Protein AF-T1CFJ2-F1 (afdb_monomer_lite)

Secondary structure (DSSP, 8-state):
------------------------------HHHHHHHHHHHHTT--SGGG-SHHHHHHHHHHHHHHT-

pLDDT: mean 70.88, std 16.15, range [39.0, 90.75]

Radius of gyration: 28.09 Å; chains: 1; bounding box: 34×63×72 Å

Foldseek 3Di:
DDDDDDDPPPPPPPPDDPPDDPPPCPPPDDPVNLVVQLVVCVVVDPDPVCNDSVSSVVVVVVVVVVVD

Structure (mmCIF, N/CA/C/O backbone):
data_AF-T1CFJ2-F1
#
_entry.id   AF-T1CFJ2-F1
#
loop_
_atom_site.group_PDB
_atom_site.id
_atom_site.type_symbol
_atom_site.label_atom_id
_atom_site.label_alt_id
_atom_site.label_comp_id
_atom_site.label_asym_id
_atom_site.label_entity_id
_atom_site.label_seq_id
_atom_site.pdbx_PDB_ins_code
_atom_site.Cartn_x
_atom_site.Cartn_y
_atom_site.Cartn_z
_atom_site.occupancy
_atom_site.B_iso_or_equiv
_atom_site.auth_seq_id
_atom_site.auth_comp_id
_atom_site.auth_asym_id
_atom_site.auth_atom_id
_atom_site.pdbx_PDB_model_num
ATOM 1 N N . MET A 1 1 ? 20.750 -54.556 -61.233 1.00 44.75 1 MET A N 1
ATOM 2 C CA . MET A 1 1 ? 20.502 -54.724 -59.789 1.00 44.75 1 MET A CA 1
ATOM 3 C C . MET A 1 1 ? 21.647 -54.057 -59.069 1.00 44.75 1 MET A C 1
ATOM 5 O O . MET A 1 1 ? 22.748 -54.576 -59.125 1.00 44.75 1 MET A O 1
ATOM 9 N N . GLU A 1 2 ? 21.402 -52.906 -58.460 1.00 39.00 2 GLU A N 1
ATOM 10 C CA . GLU A 1 2 ? 22.332 -52.311 -57.504 1.00 39.00 2 GLU A CA 1
ATOM 11 C C . GLU A 1 2 ? 21.476 -51.503 -56.526 1.00 39.00 2 GLU A C 1
ATOM 13 O O . GLU A 1 2 ? 21.041 -50.392 -56.809 1.00 39.00 2 GLU A O 1
ATOM 18 N N . VAL A 1 3 ? 21.088 -52.155 -55.430 1.00 49.59 3 VAL A N 1
ATOM 19 C CA . VAL A 1 3 ? 20.369 -51.526 -54.319 1.00 49.59 3 VAL A CA 1
ATOM 20 C C . VAL A 1 3 ? 21.440 -51.087 -53.332 1.00 49.59 3 VAL A C 1
ATOM 22 O O . VAL A 1 3 ? 21.845 -51.851 -52.459 1.00 49.59 3 VAL A O 1
ATOM 25 N N . THR A 1 4 ? 21.951 -49.872 -53.505 1.00 47.47 4 THR A N 1
ATOM 26 C CA . THR A 1 4 ? 22.888 -49.253 -52.565 1.00 47.47 4 THR A CA 1
ATOM 27 C C . THR A 1 4 ? 22.113 -48.537 -51.464 1.00 47.47 4 THR A C 1
ATOM 29 O O . THR A 1 4 ? 21.684 -47.394 -51.568 1.00 47.47 4 THR A O 1
ATOM 32 N N . THR A 1 5 ? 21.907 -49.296 -50.392 1.00 49.22 5 THR A N 1
ATOM 33 C CA . THR A 1 5 ? 22.175 -48.887 -49.010 1.00 49.22 5 THR A CA 1
ATOM 34 C C . THR A 1 5 ? 21.734 -47.476 -48.613 1.00 49.22 5 THR A C 1
ATOM 36 O O . THR A 1 5 ? 22.484 -46.502 -48.611 1.00 49.22 5 THR A O 1
ATOM 39 N N . MET A 1 6 ? 20.492 -47.445 -48.145 1.00 49.75 6 MET A N 1
ATOM 40 C CA . MET A 1 6 ? 19.934 -46.541 -47.146 1.00 49.75 6 MET A CA 1
ATOM 41 C C . MET A 1 6 ? 20.959 -46.131 -46.065 1.00 49.75 6 MET A C 1
ATOM 43 O O . MET A 1 6 ? 21.263 -46.895 -45.155 1.00 49.75 6 MET A O 1
ATOM 47 N N . ASN A 1 7 ? 21.456 -44.894 -46.132 1.00 57.72 7 ASN A N 1
ATOM 48 C CA . ASN A 1 7 ? 22.115 -44.209 -45.015 1.00 57.72 7 ASN A CA 1
ATOM 49 C C . ASN A 1 7 ? 21.824 -42.707 -45.087 1.00 57.72 7 ASN A C 1
ATOM 51 O O . ASN A 1 7 ? 22.700 -41.883 -45.345 1.00 57.72 7 ASN A O 1
ATOM 55 N N . LYS A 1 8 ? 20.563 -42.334 -44.872 1.00 48.78 8 LYS A N 1
ATOM 56 C CA . LYS A 1 8 ? 20.219 -40.950 -44.558 1.00 48.78 8 LYS A CA 1
ATOM 57 C C . LYS A 1 8 ? 19.939 -40.911 -43.068 1.00 48.78 8 LYS A C 1
ATOM 59 O O . LYS A 1 8 ? 18.834 -41.203 -42.629 1.00 48.78 8 LYS A O 1
ATOM 64 N N . ARG A 1 9 ? 21.002 -40.644 -42.304 1.00 56.53 9 ARG A N 1
ATOM 65 C CA . ARG A 1 9 ? 20.951 -40.329 -40.875 1.00 56.53 9 ARG A CA 1
ATOM 66 C C . ARG A 1 9 ? 19.840 -39.303 -40.676 1.00 56.53 9 ARG A C 1
ATOM 68 O O . ARG A 1 9 ? 19.993 -38.144 -41.056 1.00 56.53 9 ARG A O 1
ATOM 75 N N . VAL A 1 10 ? 18.705 -39.767 -40.165 1.00 54.62 10 VAL A N 1
ATOM 76 C CA . VAL A 1 10 ? 17.600 -38.920 -39.737 1.00 54.62 10 VAL A CA 1
ATOM 77 C C . VAL A 1 10 ? 18.158 -38.113 -38.577 1.00 54.62 10 VAL A C 1
ATOM 79 O O . VAL A 1 10 ? 18.287 -38.610 -37.461 1.00 54.62 10 VAL A O 1
ATOM 82 N N . LEU A 1 11 ? 18.592 -36.890 -38.874 1.00 55.47 11 LEU A N 1
ATOM 83 C CA . LEU A 1 11 ? 18.870 -35.891 -37.859 1.00 55.47 11 LEU A CA 1
ATOM 84 C C . LEU A 1 11 ? 17.505 -35.555 -37.259 1.00 55.47 11 LEU A C 1
ATOM 86 O O . LEU A 1 11 ? 16.751 -34.766 -37.818 1.00 55.47 11 LEU A O 1
ATOM 90 N N . ILE A 1 12 ? 17.144 -36.254 -36.188 1.00 61.62 12 ILE A N 1
ATOM 91 C CA . ILE A 1 12 ? 16.001 -35.914 -35.349 1.00 61.62 12 ILE A CA 1
ATOM 92 C C . ILE A 1 12 ? 16.392 -34.593 -34.682 1.00 61.62 12 ILE A C 1
ATOM 94 O O . ILE A 1 12 ? 17.330 -34.605 -33.877 1.00 61.62 12 ILE A O 1
ATOM 98 N N . PRO A 1 13 ? 15.764 -33.443 -34.995 1.00 53.03 13 PRO A N 1
ATOM 99 C CA . PRO A 1 13 ? 15.956 -32.283 -34.153 1.00 53.03 13 PRO A CA 1
ATOM 100 C C . PRO A 1 13 ? 15.294 -32.617 -32.817 1.00 53.03 13 PRO A C 1
ATOM 102 O O . PRO A 1 13 ? 14.071 -32.669 -32.690 1.00 53.03 13 PRO A O 1
ATOM 105 N N . LEU A 1 14 ? 16.133 -32.901 -31.825 1.00 60.28 14 LEU A N 1
ATOM 106 C CA . LEU A 1 14 ? 15.770 -32.949 -30.420 1.00 60.28 14 LEU A CA 1
ATOM 107 C C . LEU A 1 14 ? 15.452 -31.508 -29.996 1.00 60.28 14 LEU A C 1
ATOM 109 O O . LEU A 1 14 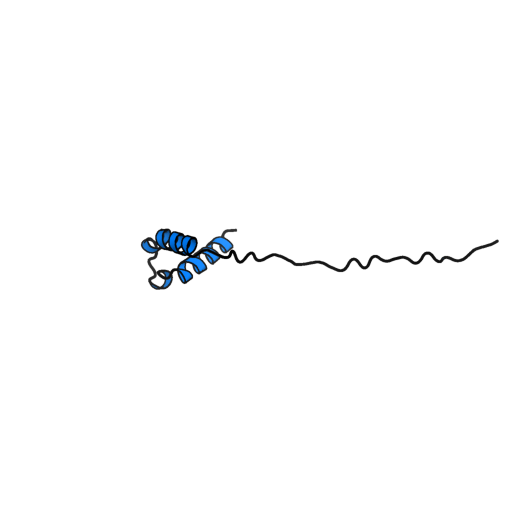? 16.256 -30.839 -29.350 1.00 60.28 14 LEU A O 1
ATOM 113 N N . SER A 1 15 ? 14.312 -30.983 -30.443 1.00 59.84 15 SER A N 1
ATOM 114 C CA . SER A 1 15 ? 13.813 -29.688 -29.999 1.00 59.84 15 SER A CA 1
ATOM 115 C C . SER A 1 15 ? 13.269 -29.873 -28.590 1.00 59.84 15 SER A C 1
ATOM 117 O O . SER A 1 15 ? 12.095 -30.167 -28.374 1.00 59.84 15 SER A O 1
ATOM 119 N N . LEU A 1 16 ? 14.208 -29.785 -27.647 1.00 60.12 16 LEU A N 1
ATOM 120 C CA . LEU A 1 16 ? 14.002 -29.712 -26.213 1.00 60.12 16 LEU A CA 1
ATOM 121 C C . LEU A 1 16 ? 12.841 -28.771 -25.888 1.00 60.12 16 LEU A C 1
ATOM 123 O O . LEU A 1 16 ? 12.779 -27.634 -26.355 1.00 60.12 16 LEU A O 1
ATOM 127 N N . ALA A 1 17 ? 11.957 -29.276 -25.037 1.00 59.84 17 ALA A N 1
ATOM 128 C CA . ALA A 1 17 ? 10.943 -28.518 -24.338 1.00 59.84 17 ALA A CA 1
ATOM 129 C C . ALA A 1 17 ? 11.527 -27.225 -23.743 1.00 59.84 17 ALA A C 1
ATOM 131 O O . ALA A 1 17 ? 12.464 -27.260 -22.950 1.00 59.84 17 ALA A O 1
ATOM 132 N N . GLY A 1 18 ? 10.926 -26.093 -24.097 1.00 51.75 18 GLY A N 1
ATOM 133 C CA . GLY A 1 18 ? 11.122 -24.807 -23.433 1.00 51.75 18 GLY A CA 1
ATOM 134 C C . GLY A 1 18 ? 9.784 -24.285 -22.928 1.00 51.75 18 GLY A C 1
ATOM 135 O O . GLY A 1 18 ? 9.321 -23.240 -23.369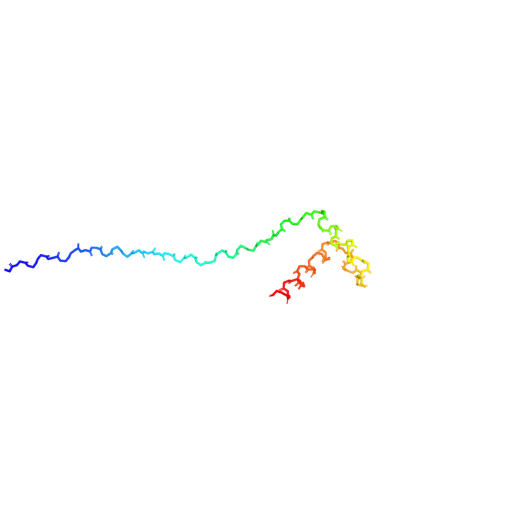 1.00 51.75 18 GLY A O 1
ATOM 136 N N . VAL A 1 19 ? 9.109 -25.057 -22.075 1.00 60.53 19 VAL A N 1
ATOM 137 C CA . VAL A 1 19 ? 7.915 -24.596 -21.360 1.00 60.53 19 VAL A CA 1
ATOM 138 C C . VAL A 1 19 ? 8.363 -23.919 -20.062 1.00 60.53 19 VAL A C 1
ATOM 140 O O . VAL A 1 19 ? 9.185 -24.455 -19.326 1.00 60.53 19 VAL A O 1
ATOM 143 N N . MET A 1 20 ? 7.752 -22.761 -19.806 1.00 52.84 20 MET A N 1
ATOM 144 C CA . MET A 1 20 ? 7.817 -21.896 -18.622 1.00 52.84 20 MET A CA 1
ATOM 145 C C . MET A 1 20 ? 9.025 -20.966 -18.488 1.00 52.84 20 MET A C 1
ATOM 147 O O . MET A 1 20 ? 9.969 -21.247 -17.761 1.00 52.84 20 MET A O 1
ATOM 151 N N . LEU A 1 21 ? 8.863 -19.742 -18.989 1.00 49.22 21 LEU A N 1
ATOM 152 C CA . LEU A 1 21 ? 9.186 -18.576 -18.167 1.00 49.22 21 LEU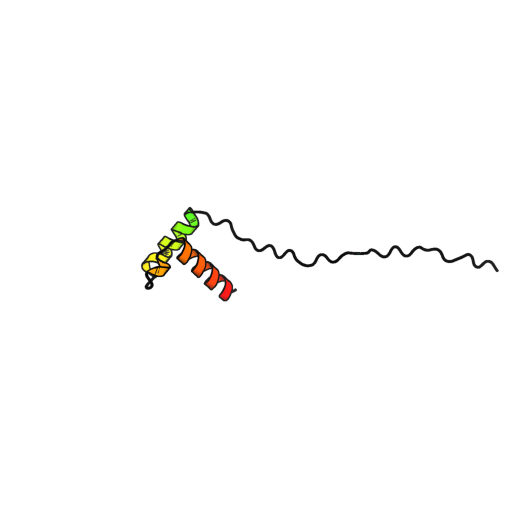 A CA 1
ATOM 153 C C . LEU A 1 21 ? 7.977 -17.628 -18.185 1.00 49.22 21 LEU A C 1
ATOM 155 O O . LEU A 1 21 ? 7.930 -16.646 -18.920 1.00 49.22 21 LEU A O 1
ATOM 159 N N . VAL A 1 22 ? 6.950 -17.947 -17.385 1.00 58.72 22 VAL A N 1
ATOM 160 C CA . VAL A 1 22 ? 6.021 -16.906 -16.926 1.00 58.72 22 VAL A CA 1
ATOM 161 C C . VAL A 1 22 ? 6.850 -16.024 -16.009 1.00 58.72 22 VAL A C 1
ATOM 163 O O . VAL A 1 22 ? 7.084 -16.353 -14.847 1.00 58.72 22 VAL A O 1
ATOM 166 N N . SER A 1 23 ? 7.369 -14.938 -16.570 1.00 47.41 23 SER A N 1
ATOM 167 C CA . SER A 1 23 ? 8.010 -13.876 -15.815 1.00 47.41 23 SER A CA 1
ATOM 168 C C . SER A 1 23 ? 6.977 -13.321 -14.843 1.00 47.41 23 SER A C 1
ATOM 170 O O . SER A 1 23 ? 6.148 -12.489 -15.204 1.00 47.41 23 SER A O 1
ATOM 172 N N . ALA A 1 24 ? 6.994 -13.804 -13.602 1.00 52.97 24 ALA A N 1
ATOM 173 C CA . ALA A 1 24 ? 6.350 -13.114 -12.504 1.00 52.97 24 ALA A CA 1
ATOM 174 C C . ALA A 1 24 ? 7.115 -11.800 -12.331 1.00 52.97 24 ALA A C 1
ATOM 176 O O . ALA A 1 24 ? 8.132 -11.745 -11.643 1.00 52.97 24 ALA A O 1
ATOM 177 N N . THR A 1 25 ? 6.663 -10.750 -13.014 1.00 53.84 25 THR A N 1
ATOM 178 C CA . THR A 1 25 ? 7.131 -9.389 -12.790 1.00 53.84 25 THR A CA 1
ATOM 179 C C . THR A 1 25 ? 6.716 -9.007 -11.375 1.00 53.84 25 THR A C 1
ATOM 181 O O . THR A 1 25 ? 5.637 -8.466 -11.130 1.00 53.84 25 THR A O 1
ATOM 184 N N . ALA A 1 26 ? 7.559 -9.341 -10.401 1.00 54.91 26 ALA A N 1
ATOM 185 C CA . ALA A 1 26 ? 7.591 -8.638 -9.138 1.00 54.91 26 ALA A CA 1
ATOM 186 C C . ALA A 1 26 ? 8.074 -7.228 -9.483 1.00 54.91 26 ALA A C 1
ATOM 188 O O . ALA A 1 26 ? 9.273 -6.970 -9.534 1.00 54.91 26 ALA A O 1
ATOM 189 N N . PHE A 1 27 ? 7.133 -6.358 -9.858 1.00 58.28 27 PHE A N 1
ATOM 190 C CA . PHE A 1 27 ? 7.409 -4.952 -10.103 1.00 58.28 27 PHE A CA 1
ATOM 191 C C . PHE A 1 27 ? 8.174 -4.425 -8.892 1.00 58.28 27 PHE A C 1
ATOM 193 O O . PHE A 1 27 ? 7.680 -4.506 -7.763 1.00 58.28 27 PHE A O 1
ATOM 200 N N . ALA A 1 28 ? 9.403 -3.965 -9.120 1.00 64.12 28 ALA A N 1
ATOM 201 C CA . ALA A 1 28 ? 10.158 -3.244 -8.115 1.00 64.12 28 ALA A CA 1
ATOM 202 C C . ALA A 1 28 ? 9.401 -1.937 -7.865 1.00 64.12 28 ALA A C 1
ATOM 204 O O . ALA A 1 28 ? 9.545 -0.980 -8.619 1.00 64.12 28 ALA A O 1
ATOM 205 N N . VAL A 1 29 ? 8.506 -1.953 -6.877 1.00 74.62 29 VAL A N 1
ATOM 206 C CA . VAL A 1 29 ? 7.700 -0.787 -6.538 1.00 74.62 29 VAL A CA 1
ATOM 207 C C . VAL A 1 29 ? 8.603 0.232 -5.856 1.00 74.62 29 VAL A C 1
ATOM 209 O O . VAL A 1 29 ? 9.396 -0.109 -4.972 1.00 74.62 29 VAL A O 1
ATOM 212 N N . THR A 1 30 ? 8.507 1.479 -6.284 1.00 87.12 30 THR A N 1
ATOM 213 C CA . THR A 1 30 ? 9.246 2.579 -5.674 1.00 87.12 30 THR A CA 1
ATOM 214 C C . THR A 1 30 ? 8.604 2.986 -4.349 1.00 87.12 30 THR A C 1
ATOM 216 O O . THR A 1 30 ? 7.402 2.812 -4.127 1.00 87.12 30 THR A O 1
ATOM 219 N N . ASP A 1 31 ? 9.399 3.578 -3.456 1.00 86.94 31 ASP A N 1
ATOM 220 C CA . ASP A 1 31 ? 8.887 4.118 -2.191 1.00 86.94 31 ASP A CA 1
ATOM 221 C C . ASP A 1 31 ? 7.825 5.211 -2.427 1.00 86.94 31 ASP A C 1
ATOM 223 O O . ASP A 1 31 ? 6.816 5.278 -1.726 1.00 86.94 31 ASP A O 1
ATOM 227 N N . ALA A 1 32 ? 7.988 6.002 -3.494 1.00 87.69 32 ALA A N 1
ATOM 228 C CA . ALA A 1 32 ? 7.024 7.021 -3.900 1.00 87.69 32 ALA A CA 1
ATOM 229 C C . ALA A 1 32 ? 5.654 6.421 -4.269 1.00 87.69 32 ALA A C 1
ATOM 231 O O . ALA A 1 32 ? 4.617 6.943 -3.857 1.00 87.69 32 ALA A O 1
ATOM 232 N N . GLU A 1 33 ? 5.631 5.307 -5.001 1.00 87.56 33 GLU A N 1
ATOM 233 C CA . GLU A 1 33 ? 4.395 4.598 -5.357 1.00 87.56 33 GLU A CA 1
ATOM 234 C C . GLU A 1 33 ? 3.726 3.965 -4.129 1.00 87.56 33 GLU A C 1
ATOM 236 O O . GLU A 1 33 ? 2.503 4.043 -3.977 1.00 87.56 33 GLU A O 1
ATOM 241 N N . LEU A 1 34 ? 4.522 3.402 -3.212 1.00 88.94 34 LEU A N 1
ATOM 242 C CA . LEU A 1 34 ? 4.052 2.906 -1.914 1.00 88.94 34 LEU A CA 1
ATOM 243 C C . LEU A 1 34 ? 3.369 4.018 -1.108 1.00 88.94 34 LEU A C 1
ATOM 245 O O . LEU A 1 34 ? 2.241 3.835 -0.638 1.00 88.94 34 LEU A O 1
ATOM 249 N N . GLN A 1 35 ? 4.015 5.180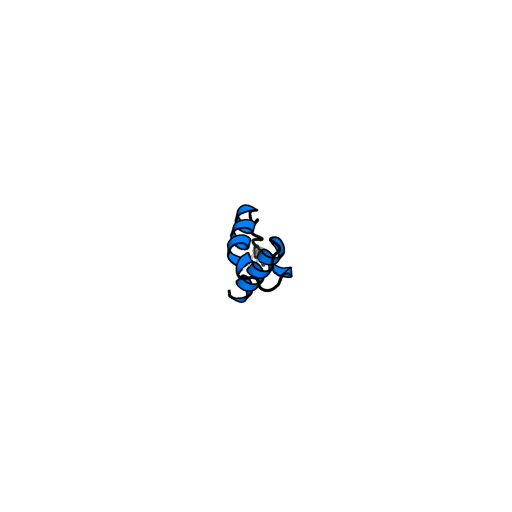 -0.985 1.00 90.31 35 GLN A N 1
ATOM 250 C CA . GLN A 1 35 ? 3.467 6.333 -0.269 1.00 90.31 35 GLN A CA 1
ATOM 251 C C . GLN A 1 35 ? 2.211 6.895 -0.935 1.00 90.31 35 GLN A C 1
ATOM 253 O O . GLN A 1 35 ? 1.238 7.193 -0.239 1.00 90.31 35 GLN A O 1
ATOM 258 N N . ALA A 1 36 ? 2.192 7.007 -2.265 1.00 89.75 36 ALA A N 1
ATOM 259 C CA . ALA A 1 36 ? 1.019 7.466 -3.004 1.00 89.75 36 ALA A CA 1
ATOM 260 C C . ALA A 1 36 ? -0.179 6.525 -2.793 1.00 89.75 36 ALA A C 1
ATOM 262 O O . ALA A 1 36 ? -1.275 6.981 -2.455 1.00 89.75 36 ALA A O 1
ATOM 263 N N . CYS A 1 37 ? 0.048 5.211 -2.904 1.00 88.38 37 CYS A N 1
ATOM 264 C CA . CYS A 1 37 ? -0.965 4.188 -2.653 1.00 88.38 37 CYS A CA 1
ATOM 265 C C . CYS A 1 37 ? -1.490 4.263 -1.214 1.00 88.38 37 CYS A C 1
ATOM 267 O O . CYS A 1 37 ? -2.699 4.244 -0.984 1.00 88.38 37 CY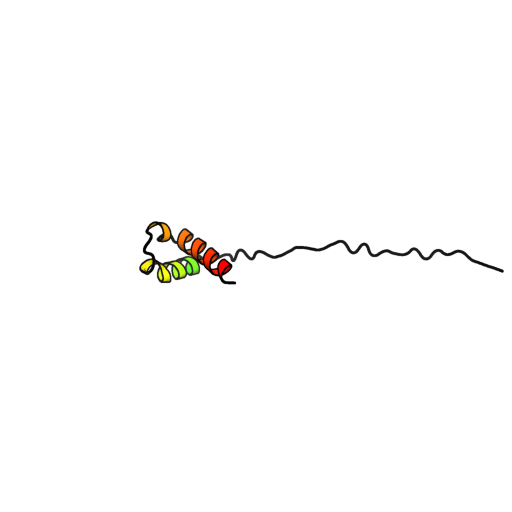S A O 1
ATOM 269 N N . PHE A 1 38 ? -0.602 4.405 -0.233 1.00 90.75 38 PHE A N 1
ATOM 270 C CA . PHE A 1 38 ? -1.004 4.521 1.163 1.00 90.75 38 PHE A CA 1
ATOM 271 C C . PHE A 1 38 ? -1.787 5.804 1.448 1.00 90.75 38 PHE A C 1
ATOM 273 O O . PHE A 1 38 ? -2.814 5.757 2.121 1.00 90.75 38 PHE A O 1
ATOM 280 N N . LYS A 1 39 ? -1.360 6.947 0.903 1.00 90.38 39 LYS A N 1
ATOM 281 C CA . LYS A 1 39 ? -2.057 8.227 1.080 1.00 90.38 39 LYS A CA 1
ATOM 282 C C . LYS A 1 39 ? -3.484 8.168 0.537 1.00 90.38 39 LYS A C 1
ATOM 284 O O . LYS A 1 39 ? -4.396 8.618 1.224 1.00 90.38 39 LYS A O 1
ATOM 289 N N . ALA A 1 40 ? -3.675 7.568 -0.638 1.00 88.38 40 ALA A N 1
ATOM 290 C CA . ALA A 1 40 ? -4.990 7.424 -1.260 1.00 88.38 40 ALA A CA 1
ATOM 291 C C . ALA A 1 40 ? -5.952 6.549 -0.437 1.00 88.38 40 ALA A C 1
ATOM 293 O O . ALA A 1 40 ? -7.152 6.806 -0.413 1.00 88.38 40 ALA A O 1
ATOM 294 N N . HIS A 1 41 ? -5.432 5.535 0.260 1.00 85.88 41 HIS A N 1
ATOM 295 C CA . HIS A 1 41 ? -6.270 4.542 0.934 1.00 85.88 41 HIS A CA 1
ATOM 296 C C . HIS A 1 41 ? -6.345 4.695 2.457 1.00 85.88 41 HIS A C 1
ATOM 298 O O . HIS A 1 41 ? -7.306 4.225 3.055 1.00 85.88 41 HIS A O 1
ATOM 304 N N . SER A 1 42 ? -5.378 5.352 3.104 1.00 83.06 42 SER A N 1
ATOM 305 C CA . SER A 1 42 ? -5.266 5.411 4.575 1.00 83.06 42 SER A CA 1
ATOM 306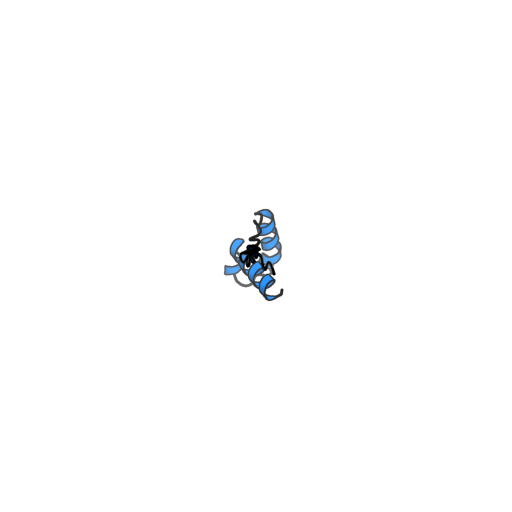 C C . SER A 1 42 ? -6.530 5.933 5.266 1.00 83.06 42 SER A C 1
ATOM 308 O O . SER A 1 42 ? -6.896 5.446 6.336 1.00 83.06 42 SER A O 1
ATOM 310 N N . GLN A 1 43 ? -7.222 6.879 4.628 1.00 83.00 43 GLN A N 1
ATOM 311 C CA . GLN A 1 43 ? -8.472 7.466 5.114 1.00 83.00 43 GLN A CA 1
ATOM 312 C C . GLN A 1 43 ? -9.676 6.527 4.965 1.00 83.00 43 GLN A C 1
ATOM 314 O O . GLN A 1 43 ? -10.620 6.615 5.741 1.00 83.00 43 GLN A O 1
ATOM 319 N N . LEU A 1 44 ? -9.627 5.610 3.999 1.00 80.88 44 LEU A N 1
ATOM 320 C CA . LEU A 1 44 ? -10.676 4.627 3.718 1.00 80.88 44 LEU A CA 1
ATOM 321 C C . LEU A 1 44 ? -10.479 3.327 4.517 1.00 80.88 44 LEU A C 1
ATOM 323 O O . LEU A 1 44 ? -11.306 2.420 4.466 1.00 80.88 44 LEU A O 1
ATOM 327 N N . MET A 1 45 ? -9.369 3.210 5.252 1.00 82.12 45 MET A N 1
ATOM 328 C CA . MET A 1 45 ? -9.036 2.023 6.033 1.00 82.12 45 MET A CA 1
ATOM 329 C C . MET A 1 45 ? -9.638 2.081 7.435 1.00 82.12 45 MET A C 1
ATOM 331 O O . MET A 1 45 ? -9.121 2.742 8.345 1.00 82.12 45 MET A O 1
ATOM 335 N N . GLU A 1 46 ? -10.689 1.288 7.619 1.00 82.62 46 GLU A N 1
ATOM 336 C CA . GLU A 1 46 ? -11.343 1.065 8.911 1.00 82.62 46 GLU A CA 1
ATOM 337 C C . GLU A 1 46 ? -10.493 0.190 9.843 1.00 82.62 46 GLU A C 1
ATOM 339 O O . GLU A 1 46 ? -10.472 0.385 11.055 1.00 82.62 46 GLU A O 1
ATOM 344 N N . LYS A 1 47 ? -9.741 -0.767 9.279 1.00 80.44 47 LYS A N 1
ATOM 345 C CA . LYS A 1 47 ? -8.910 -1.703 10.049 1.00 80.44 47 LYS A CA 1
ATOM 346 C C . LYS A 1 47 ? -7.543 -1.085 10.368 1.00 80.44 47 LYS A C 1
ATOM 348 O O . LYS A 1 47 ? -6.764 -0.864 9.436 1.00 80.44 47 LYS A O 1
ATOM 353 N N . PRO A 1 48 ? -7.172 -0.910 11.653 1.00 81.94 48 PRO A N 1
ATOM 354 C CA . PRO A 1 48 ? -5.882 -0.327 12.036 1.00 81.94 48 PRO A CA 1
ATOM 355 C C . PRO A 1 48 ? -4.679 -1.091 11.469 1.00 81.94 48 PRO A C 1
ATOM 357 O O . PRO A 1 48 ? -3.697 -0.483 11.065 1.00 81.94 48 PRO A O 1
ATOM 360 N N . ALA A 1 49 ? -4.784 -2.420 11.355 1.00 80.25 49 ALA A N 1
ATOM 361 C CA . ALA A 1 49 ? -3.731 -3.281 10.809 1.00 80.25 49 ALA A CA 1
ATOM 362 C C . ALA A 1 49 ? -3.395 -3.004 9.328 1.00 80.25 49 ALA A C 1
ATOM 364 O O . ALA A 1 49 ? -2.315 -3.372 8.867 1.00 80.25 49 ALA A O 1
ATOM 365 N N . LEU A 1 50 ? -4.300 -2.360 8.581 1.00 80.75 50 LEU A N 1
ATOM 366 C CA . LEU A 1 50 ? -4.071 -1.971 7.187 1.00 80.75 50 LEU A CA 1
ATOM 367 C C . LEU A 1 50 ? -3.373 -0.612 7.065 1.00 80.75 50 LEU A C 1
ATOM 369 O O . LEU A 1 50 ? -2.813 -0.321 6.011 1.00 80.75 50 LEU A O 1
ATOM 373 N N . ARG A 1 51 ? -3.306 0.178 8.149 1.00 82.88 51 ARG A N 1
ATOM 374 C CA . ARG A 1 51 ? -2.638 1.492 8.200 1.00 82.88 51 ARG A CA 1
ATOM 375 C C . ARG A 1 51 ? -1.107 1.383 8.278 1.00 82.88 51 ARG A C 1
ATOM 377 O O . ARG A 1 51 ? -0.440 2.190 8.917 1.00 82.88 51 ARG A O 1
ATOM 384 N N . ASN A 1 52 ? -0.551 0.379 7.612 1.00 87.44 52 ASN A N 1
ATOM 385 C CA . ASN A 1 52 ? 0.872 0.191 7.385 1.00 87.44 52 ASN A CA 1
ATOM 386 C C . ASN A 1 52 ? 1.117 0.185 5.870 1.00 87.44 52 ASN A C 1
ATOM 388 O O . ASN A 1 52 ? 0.426 -0.533 5.146 1.00 87.44 52 ASN A O 1
ATOM 392 N N . LEU A 1 53 ? 2.105 0.956 5.406 1.00 86.94 53 LEU A N 1
ATOM 393 C CA . LEU A 1 53 ? 2.477 1.099 3.990 1.00 86.94 53 LEU A CA 1
ATOM 394 C C . LEU A 1 53 ? 2.569 -0.247 3.255 1.00 86.94 53 LEU A C 1
ATOM 396 O O . LEU A 1 53 ? 1.914 -0.456 2.232 1.00 86.94 53 LEU A O 1
ATOM 400 N N . TYR A 1 54 ? 3.325 -1.188 3.816 1.00 86.19 54 TYR A N 1
ATOM 401 C CA . TYR A 1 54 ? 3.573 -2.488 3.198 1.00 86.19 54 TYR A CA 1
ATOM 402 C C . TYR A 1 54 ? 2.343 -3.393 3.235 1.00 86.19 54 TYR A C 1
ATOM 404 O O . TYR A 1 54 ? 2.071 -4.110 2.269 1.00 86.19 54 TYR A O 1
ATOM 412 N N . THR A 1 55 ? 1.574 -3.356 4.326 1.00 88.50 55 THR A N 1
ATOM 413 C CA . THR A 1 55 ? 0.335 -4.139 4.437 1.00 88.50 55 THR A CA 1
ATOM 414 C C . THR A 1 55 ? -0.719 -3.643 3.448 1.00 88.50 55 THR A C 1
ATOM 416 O O . THR A 1 55 ? -1.326 -4.461 2.757 1.00 88.50 55 THR A O 1
ATOM 419 N N . CYS A 1 56 ? -0.889 -2.322 3.326 1.00 88.38 56 CYS A N 1
ATOM 420 C CA . CYS A 1 56 ? -1.752 -1.685 2.330 1.00 88.38 56 CYS A CA 1
ATOM 421 C C . CYS A 1 56 ? -1.397 -2.154 0.915 1.00 88.38 56 CYS A C 1
ATOM 423 O O . CYS A 1 56 ? -2.254 -2.672 0.198 1.00 88.38 56 CYS A O 1
ATOM 425 N N . TRP A 1 57 ? -0.121 -2.042 0.539 1.00 88.56 57 TRP A N 1
ATOM 426 C CA . TRP A 1 57 ? 0.361 -2.452 -0.779 1.00 88.56 57 TRP A CA 1
ATOM 427 C C . TRP A 1 57 ? 0.128 -3.939 -1.060 1.00 88.56 57 TRP A C 1
ATOM 429 O O . TRP A 1 57 ? -0.393 -4.307 -2.114 1.00 88.56 57 TRP A O 1
ATOM 439 N N . ARG A 1 58 ? 0.454 -4.808 -0.097 1.00 86.69 58 ARG A N 1
ATOM 440 C CA . ARG A 1 58 ? 0.278 -6.259 -0.239 1.00 86.69 58 ARG A CA 1
ATOM 441 C C . ARG A 1 58 ? -1.187 -6.635 -0.458 1.00 86.69 58 ARG A C 1
ATOM 443 O O . ARG A 1 58 ? -1.480 -7.458 -1.325 1.00 86.69 58 ARG A O 1
ATOM 450 N N . VAL A 1 59 ? -2.097 -6.046 0.319 1.00 86.81 59 VAL A N 1
ATOM 451 C CA . VAL A 1 59 ? -3.537 -6.307 0.188 1.00 86.81 59 VAL A CA 1
ATOM 452 C C . VAL A 1 59 ? -4.063 -5.769 -1.138 1.00 86.81 59 VAL A C 1
ATOM 454 O O . VAL A 1 59 ? -4.805 -6.475 -1.815 1.00 86.81 59 VAL A O 1
ATOM 457 N N . HIS A 1 60 ? -3.628 -4.581 -1.559 1.00 85.25 60 HIS A N 1
ATOM 458 C CA . HIS A 1 60 ? -4.006 -4.023 -2.854 1.00 85.25 60 HIS A CA 1
ATOM 459 C C . HIS A 1 60 ? -3.576 -4.950 -4.003 1.00 85.25 60 HIS A C 1
ATOM 461 O O . HIS A 1 60 ? -4.405 -5.337 -4.825 1.00 85.25 60 HIS A O 1
ATOM 467 N N . GLY A 1 61 ? -2.321 -5.410 -4.007 1.00 84.38 61 GLY A N 1
ATOM 468 C CA . GLY A 1 61 ? -1.839 -6.369 -5.004 1.00 84.38 61 GLY A CA 1
ATOM 469 C C . GLY A 1 61 ? -2.620 -7.690 -5.009 1.00 84.38 61 GLY A C 1
ATOM 470 O O . GLY A 1 61 ? -2.886 -8.244 -6.074 1.00 84.38 61 GLY A O 1
ATOM 471 N N . TYR A 1 62 ? -3.030 -8.189 -3.839 1.00 82.75 62 TYR A N 1
ATOM 472 C CA . TYR A 1 62 ? -3.876 -9.382 -3.735 1.00 82.75 62 TYR A CA 1
ATOM 473 C C . TYR A 1 62 ? -5.271 -9.168 -4.335 1.00 82.75 62 TYR A C 1
ATOM 475 O O . TYR A 1 62 ? -5.758 -10.027 -5.070 1.00 82.75 62 TYR A O 1
ATOM 483 N N . LEU A 1 63 ? -5.901 -8.026 -4.047 1.00 82.31 63 LEU A N 1
ATOM 484 C CA . LEU A 1 63 ? -7.218 -7.686 -4.584 1.00 82.31 63 LEU A CA 1
ATOM 485 C C . LEU A 1 63 ? -7.167 -7.475 -6.101 1.00 82.31 63 LEU A C 1
ATOM 487 O O . LEU A 1 63 ? -8.006 -8.018 -6.807 1.00 82.31 63 LEU A O 1
ATOM 491 N N . MET A 1 64 ? -6.151 -6.784 -6.621 1.00 80.31 64 MET A N 1
ATOM 492 C CA . MET A 1 64 ? -5.978 -6.599 -8.068 1.00 80.31 64 MET A CA 1
ATOM 493 C C . MET A 1 64 ? -5.832 -7.930 -8.810 1.00 80.31 64 MET A C 1
ATOM 495 O O . MET A 1 64 ? -6.480 -8.128 -9.829 1.00 80.31 64 MET A O 1
ATOM 499 N N . LYS A 1 65 ? -5.067 -8.887 -8.267 1.00 74.62 65 LYS A N 1
ATOM 500 C CA . LYS A 1 65 ? -4.927 -10.228 -8.864 1.00 74.62 65 LYS A CA 1
ATOM 501 C C . LYS A 1 65 ? -6.211 -11.062 -8.846 1.00 74.62 65 LYS A C 1
ATOM 503 O O . LYS A 1 65 ? -6.346 -11.964 -9.657 1.00 74.62 65 LYS A O 1
ATOM 508 N N . ARG A 1 66 ? -7.124 -10.815 -7.901 1.00 62.84 66 ARG A N 1
ATOM 509 C CA . ARG A 1 66 ? -8.422 -11.514 -7.807 1.00 62.84 66 ARG A CA 1
ATOM 510 C C . ARG A 1 66 ? -9.444 -11.017 -8.833 1.00 62.84 66 ARG A C 1
ATOM 512 O O . ARG A 1 66 ? -10.452 -11.686 -9.027 1.00 62.84 66 ARG A O 1
ATOM 519 N N . HIS A 1 67 ? -9.217 -9.839 -9.409 1.00 54.53 67 HIS A N 1
ATOM 520 C CA . HIS A 1 67 ? -10.126 -9.169 -10.339 1.00 54.53 67 HIS A CA 1
ATOM 521 C C . HIS A 1 67 ? -9.545 -9.044 -11.760 1.00 54.53 67 HIS A C 1
ATOM 523 O O . HIS A 1 67 ? -10.081 -8.284 -12.563 1.00 54.53 67 HIS A O 1
ATOM 529 N N . GLN A 1 68 ? -8.464 -9.775 -12.054 1.00 46.78 68 GLN A N 1
ATOM 530 C CA . GLN A 1 68 ? -7.944 -10.010 -13.407 1.00 46.78 68 GLN A CA 1
ATOM 531 C C . GLN A 1 68 ? -8.508 -11.315 -13.960 1.00 46.78 68 GLN A C 1
ATOM 533 O O . GLN A 1 68 ? -8.759 -11.350 -15.182 1.00 46.78 68 GLN A O 1
#

Organism: NCBI:txid410659

Sequence (68 aa):
MEVTTMNKRVLIPLSLAGVMLVSATAFAVTDAELQACFKAHSQLMEKPALRNLYTCWRVHGYLMKRHQ